Protein AF-A0A7D5FVM1-F1 (afdb_monomer_lite)

Radius of gyration: 43.36 Å; chains: 1; bounding box: 76×42×115 Å

Foldseek 3Di:
DVVVVVVVVVLVVVLVVVVCVVVVVVCVVCVPPDDDPDVVVVVVVVCVCCVPVVVSVVVVVVVVVVVVVVVVVVVVVVVVVVVVVVVVVVVLVVLLVVLVVLLVVLVVLLVLLVVQLVQLVCQQPPPDNRHWGQHPVRDIDGDPVSSVVSNVVSVVSNVVSVVSNVVSVVVNVPDDD

pLDDT: mean 91.08, std 7.09, range [59.38, 98.19]

Secondary structure (DSSP, 8-state):
-HHHHHHHHHHHHHHHHHHHHHHHHHHHHHTTSPPP--HHHHHHHHHHHHHHHHHHHHHHHHHHHHHHHHHHHHHHHHHHHHHHHHHHHHHHHHHHHHHHHHHHHHHHHHHHHHHHHHHHHHHHTSSSS-PPEE-TTS-EE-SHHHHHHHHHHHHHHHHHHHHHHHHHHHHHHHS--

Structure (mmCIF, N/CA/C/O backbone):
data_AF-A0A7D5FVM1-F1
#
_entry.id   AF-A0A7D5FVM1-F1
#
loop_
_atom_site.group_PDB
_atom_site.id
_atom_site.type_symbol
_atom_site.label_atom_id
_atom_site.label_alt_id
_atom_site.label_comp_id
_atom_site.label_asym_id
_atom_site.label_entity_id
_atom_site.label_seq_id
_atom_site.pdbx_PDB_ins_code
_atom_site.Cartn_x
_atom_site.Cartn_y
_atom_site.Cartn_z
_atom_site.occupancy
_atom_site.B_iso_or_equiv
_atom_site.auth_seq_id
_atom_site.auth_comp_id
_atom_site.auth_asym_id
_atom_site.auth_atom_id
_atom_site.pdbx_PDB_model_num
ATOM 1 N N . MET A 1 1 ? 16.222 -8.055 -21.570 1.00 59.38 1 MET A N 1
ATOM 2 C CA . MET A 1 1 ? 17.650 -7.666 -21.372 1.00 59.38 1 MET A CA 1
ATOM 3 C C . MET A 1 1 ? 18.677 -8.276 -22.344 1.00 59.38 1 MET A C 1
ATOM 5 O O . MET A 1 1 ? 19.180 -7.516 -23.160 1.00 59.38 1 MET A O 1
ATOM 9 N N . LYS A 1 2 ? 19.051 -9.575 -22.307 1.00 66.69 2 LYS A N 1
ATOM 10 C CA . LYS A 1 2 ? 20.137 -10.110 -23.187 1.00 66.69 2 LYS A CA 1
ATOM 11 C C . LYS A 1 2 ? 19.848 -9.936 -24.690 1.00 66.69 2 LYS A C 1
ATOM 13 O O . LYS A 1 2 ? 20.711 -9.468 -25.426 1.00 66.69 2 LYS A O 1
ATOM 18 N N . ARG A 1 3 ? 18.614 -10.232 -25.119 1.00 75.19 3 ARG A N 1
ATOM 19 C CA . ARG A 1 3 ? 18.164 -10.067 -26.515 1.00 75.19 3 ARG A CA 1
ATOM 20 C C . ARG A 1 3 ? 18.198 -8.606 -26.970 1.00 75.19 3 ARG A C 1
ATOM 22 O O . ARG A 1 3 ? 18.648 -8.313 -28.065 1.00 75.19 3 ARG A O 1
ATOM 29 N N . GLU A 1 4 ? 17.779 -7.683 -26.111 1.00 79.38 4 GLU A N 1
ATOM 30 C CA . GLU A 1 4 ? 17.758 -6.253 -26.434 1.00 79.38 4 GLU A CA 1
ATOM 31 C C . GLU A 1 4 ? 19.153 -5.647 -26.526 1.00 79.38 4 GLU A C 1
ATOM 33 O O . GLU A 1 4 ? 19.405 -4.874 -27.442 1.00 79.38 4 GLU A O 1
ATOM 38 N N . LYS A 1 5 ? 20.073 -6.038 -25.632 1.00 83.12 5 LYS A N 1
ATOM 39 C CA . LYS A 1 5 ? 21.482 -5.641 -25.741 1.00 83.12 5 LYS A CA 1
ATOM 40 C C . LYS A 1 5 ? 22.067 -6.116 -27.068 1.00 83.12 5 LYS A C 1
ATOM 42 O O . LYS A 1 5 ? 22.683 -5.325 -27.765 1.00 83.12 5 LYS A O 1
ATOM 47 N N . SER A 1 6 ? 21.783 -7.358 -27.465 1.00 85.75 6 SER A N 1
ATOM 48 C CA . SER A 1 6 ? 22.225 -7.892 -28.756 1.00 85.75 6 SER A CA 1
ATOM 49 C C . SER A 1 6 ? 21.651 -7.128 -29.956 1.00 85.75 6 SER A C 1
ATOM 51 O O . SER A 1 6 ? 22.380 -6.894 -30.914 1.00 85.75 6 SER A O 1
ATOM 53 N N . VAL A 1 7 ? 20.377 -6.719 -29.913 1.00 87.38 7 VAL A N 1
ATOM 54 C CA . VAL A 1 7 ? 19.750 -5.915 -30.980 1.00 87.38 7 VAL A CA 1
ATOM 55 C C . VAL A 1 7 ? 20.377 -4.523 -31.061 1.00 87.38 7 VAL A C 1
ATOM 57 O O . VAL A 1 7 ? 20.689 -4.059 -32.152 1.00 87.38 7 VAL A O 1
ATOM 60 N N . ILE A 1 8 ? 20.614 -3.871 -29.921 1.00 87.88 8 ILE A N 1
ATOM 61 C CA . ILE A 1 8 ? 21.246 -2.545 -29.878 1.00 87.88 8 ILE A CA 1
ATOM 62 C C . ILE A 1 8 ? 22.681 -2.618 -30.409 1.00 87.88 8 ILE A C 1
ATOM 64 O O . ILE A 1 8 ? 23.061 -1.809 -31.252 1.00 87.88 8 ILE A O 1
ATOM 68 N N . THR A 1 9 ? 23.465 -3.609 -29.974 1.00 89.25 9 THR A N 1
ATOM 69 C CA . THR A 1 9 ? 24.831 -3.823 -30.474 1.00 89.25 9 THR A CA 1
ATOM 70 C C . THR A 1 9 ? 24.841 -4.091 -31.979 1.00 89.25 9 THR A C 1
ATOM 72 O O . THR A 1 9 ? 25.681 -3.539 -32.685 1.00 89.25 9 THR A O 1
ATOM 75 N N . PHE A 1 10 ? 23.891 -4.881 -32.485 1.00 90.94 10 PHE A N 1
ATOM 76 C CA . PHE A 1 10 ? 23.751 -5.133 -33.918 1.00 90.94 10 PHE A CA 1
ATOM 77 C C . PHE A 1 10 ? 23.433 -3.853 -34.703 1.00 90.94 10 PHE A C 1
ATOM 79 O O . PHE A 1 10 ? 24.128 -3.557 -35.671 1.00 90.94 10 PHE A O 1
ATOM 86 N N . LEU A 1 11 ? 22.444 -3.062 -34.265 1.00 88.94 11 LEU A N 1
ATOM 87 C CA . LEU A 1 11 ? 22.077 -1.797 -34.915 1.00 88.94 11 LEU A CA 1
ATOM 88 C C . LEU A 1 11 ? 23.246 -0.802 -34.931 1.00 88.94 11 LEU A C 1
ATOM 90 O O . LEU A 1 11 ? 23.512 -0.189 -35.962 1.00 88.94 11 LEU A O 1
ATOM 94 N N . MET A 1 12 ? 23.984 -0.689 -33.823 1.00 88.94 12 MET A N 1
ATOM 95 C CA . MET A 1 12 ? 25.175 0.165 -33.735 1.00 88.94 12 MET A CA 1
ATOM 96 C C . MET A 1 12 ? 26.296 -0.304 -34.667 1.00 88.94 12 MET A C 1
ATOM 98 O O . MET A 1 12 ? 26.910 0.512 -35.351 1.00 88.94 12 MET A O 1
ATOM 102 N N . SER A 1 13 ? 26.548 -1.615 -34.732 1.00 91.44 13 SER A N 1
ATOM 103 C CA . SER A 1 13 ? 27.550 -2.180 -35.641 1.00 91.44 13 SER A CA 1
ATOM 104 C C . SER A 1 13 ? 27.159 -1.988 -37.106 1.00 91.44 13 SER A C 1
ATOM 106 O O . SER A 1 13 ? 28.019 -1.671 -37.922 1.00 91.44 13 SER A O 1
ATOM 108 N N . ALA A 1 14 ? 25.880 -2.163 -37.444 1.00 89.00 14 ALA A N 1
ATOM 109 C CA . ALA A 1 14 ? 25.371 -1.948 -38.794 1.00 89.00 14 ALA A CA 1
ATOM 110 C C . ALA A 1 14 ? 25.493 -0.473 -39.202 1.00 89.00 14 ALA A C 1
ATOM 112 O O . ALA A 1 14 ? 25.971 -0.176 -40.292 1.00 89.00 14 ALA A O 1
ATOM 113 N N . PHE A 1 15 ? 25.152 0.452 -38.301 1.00 89.06 15 PHE A N 1
ATOM 114 C CA . PHE A 1 15 ? 25.311 1.888 -38.525 1.00 89.06 15 PHE A CA 1
ATOM 115 C C . PHE A 1 15 ? 26.781 2.284 -38.741 1.00 89.06 15 PHE A C 1
ATOM 117 O O . PHE A 1 15 ? 27.104 2.974 -39.708 1.00 89.06 15 PHE A O 1
ATOM 124 N N . ALA A 1 16 ? 27.691 1.794 -37.891 1.00 90.44 16 ALA A N 1
ATOM 125 C CA . ALA A 1 16 ? 29.127 2.029 -38.038 1.00 90.44 16 ALA A CA 1
ATOM 126 C C . ALA A 1 16 ? 29.677 1.445 -39.351 1.00 90.44 16 ALA A C 1
ATOM 128 O O . ALA A 1 16 ? 30.469 2.091 -40.033 1.00 90.44 16 ALA A O 1
ATOM 129 N N . PHE A 1 17 ? 29.221 0.253 -39.742 1.00 90.44 17 PHE A N 1
ATOM 130 C CA . PHE A 1 17 ? 29.590 -0.366 -41.013 1.00 90.44 17 PHE A CA 1
ATOM 131 C C . PHE A 1 17 ? 29.107 0.456 -42.217 1.00 90.44 17 PHE A C 1
ATOM 133 O O . PHE A 1 17 ? 29.890 0.712 -43.132 1.00 90.44 17 PHE A O 1
ATOM 140 N N . CYS A 1 18 ? 27.863 0.949 -42.191 1.00 87.94 18 CYS A N 1
ATOM 141 C CA . CYS A 1 18 ? 27.349 1.865 -43.210 1.00 87.94 18 CYS A CA 1
ATOM 142 C C . CYS A 1 18 ? 28.202 3.137 -43.311 1.00 87.94 18 CYS A C 1
ATOM 144 O O . CYS A 1 18 ? 28.562 3.532 -44.416 1.00 87.94 18 CYS A O 1
ATOM 146 N N . LEU A 1 19 ? 28.588 3.744 -42.184 1.00 89.12 19 LEU A N 1
ATOM 147 C CA . LEU A 1 19 ? 29.469 4.917 -42.178 1.00 89.12 19 LEU A CA 1
ATOM 148 C C . LEU A 1 19 ? 30.828 4.630 -42.825 1.00 89.12 19 LEU A C 1
ATOM 150 O O . LEU A 1 19 ? 31.274 5.403 -43.672 1.00 89.12 19 LEU A O 1
ATOM 154 N N . VAL A 1 20 ? 31.464 3.510 -42.469 1.00 91.62 20 VAL A N 1
ATOM 155 C CA . VAL A 1 20 ? 32.754 3.102 -43.046 1.00 91.62 20 VAL A CA 1
ATOM 156 C C . VAL A 1 20 ? 32.640 2.892 -44.554 1.00 91.62 20 VAL A C 1
ATOM 158 O O . VAL A 1 20 ? 33.527 3.325 -45.286 1.00 91.62 20 VAL A O 1
ATOM 161 N N . ILE A 1 21 ? 31.550 2.289 -45.038 1.00 89.94 21 ILE A N 1
ATOM 162 C CA . ILE A 1 21 ? 31.317 2.110 -46.477 1.00 89.94 21 ILE A CA 1
ATOM 163 C C . ILE A 1 21 ? 31.157 3.455 -47.184 1.00 89.94 21 ILE A C 1
ATOM 165 O O . ILE A 1 21 ? 31.810 3.672 -48.202 1.00 89.94 21 ILE A O 1
ATOM 169 N N . ILE A 1 22 ? 30.311 4.356 -46.674 1.00 87.62 22 ILE A N 1
ATOM 170 C CA . ILE A 1 22 ? 30.027 5.631 -47.351 1.00 87.62 22 ILE A CA 1
ATOM 171 C C . ILE A 1 22 ? 31.294 6.499 -47.378 1.00 87.62 22 ILE A C 1
ATOM 173 O O . ILE A 1 22 ? 31.689 6.983 -48.438 1.00 87.62 22 ILE A O 1
ATOM 177 N N . ILE A 1 23 ? 31.977 6.638 -46.236 1.00 87.88 23 ILE A N 1
ATOM 178 C CA . ILE A 1 23 ? 33.223 7.412 -46.131 1.00 87.88 23 ILE A CA 1
ATOM 179 C C . ILE A 1 23 ? 34.330 6.763 -46.970 1.00 87.88 23 ILE A C 1
ATOM 181 O O . ILE A 1 23 ? 35.015 7.450 -47.725 1.00 87.88 23 ILE A O 1
ATOM 185 N N . GLY A 1 24 ? 34.489 5.440 -46.885 1.00 88.75 24 GLY A N 1
ATOM 186 C CA . GLY A 1 24 ? 35.493 4.697 -47.645 1.00 88.75 24 GLY A CA 1
ATOM 187 C C . GLY A 1 24 ? 35.281 4.805 -49.154 1.00 88.75 24 GLY A C 1
ATOM 188 O O . GLY A 1 24 ? 36.229 5.076 -49.887 1.00 88.75 24 GLY A O 1
ATOM 189 N N . SER A 1 25 ? 34.037 4.674 -49.621 1.00 87.19 25 SER A N 1
ATOM 190 C CA . SER A 1 25 ? 33.676 4.850 -51.031 1.00 87.19 25 SER A CA 1
ATOM 191 C C . SER A 1 25 ? 33.971 6.269 -51.518 1.00 87.19 25 SER A C 1
ATOM 193 O O . SER A 1 25 ? 34.516 6.438 -52.609 1.00 87.19 25 SER A O 1
ATOM 195 N N . TYR A 1 26 ? 33.659 7.287 -50.710 1.00 86.50 26 TYR A N 1
ATOM 196 C CA . TYR A 1 26 ? 33.958 8.679 -51.038 1.00 86.50 26 TYR A CA 1
ATOM 197 C C . TYR A 1 26 ? 35.472 8.914 -51.163 1.00 86.50 26 TYR A C 1
ATOM 199 O O . TYR A 1 26 ? 35.941 9.400 -52.191 1.00 86.50 26 TYR A O 1
ATOM 207 N N . ILE A 1 27 ? 36.260 8.490 -50.169 1.00 87.31 27 ILE A N 1
ATOM 208 C CA . ILE A 1 27 ? 37.724 8.638 -50.193 1.00 87.31 27 ILE A CA 1
ATOM 209 C C . ILE A 1 27 ? 38.326 7.918 -51.403 1.00 87.31 27 ILE A C 1
ATOM 211 O O . ILE A 1 27 ? 39.169 8.486 -52.087 1.00 87.31 27 ILE A O 1
ATOM 215 N N . LEU A 1 28 ? 37.894 6.690 -51.704 1.00 88.88 28 LEU A N 1
ATOM 216 C CA . LEU A 1 28 ? 38.427 5.925 -52.834 1.00 88.88 28 LEU A CA 1
ATOM 217 C C . LEU A 1 28 ? 38.134 6.585 -54.186 1.00 88.88 28 LEU A C 1
ATOM 219 O O . LEU A 1 28 ? 39.002 6.566 -55.060 1.00 88.88 28 LEU A O 1
ATOM 223 N N . ASN A 1 29 ? 36.945 7.168 -54.355 1.00 87.19 29 ASN A N 1
ATOM 224 C CA . ASN A 1 29 ? 36.546 7.825 -55.597 1.00 87.19 29 ASN A CA 1
ATOM 225 C C . ASN A 1 29 ? 37.261 9.174 -55.796 1.00 87.19 29 ASN A C 1
ATOM 227 O O . ASN A 1 29 ? 37.720 9.468 -56.896 1.00 87.19 29 ASN A O 1
ATOM 231 N N . PHE A 1 30 ? 37.438 9.948 -54.719 1.00 84.25 30 PHE A N 1
ATOM 232 C CA . PHE A 1 30 ? 37.973 11.314 -54.764 1.00 84.25 30 PHE A CA 1
ATOM 233 C C . PHE A 1 30 ? 39.423 11.451 -54.270 1.00 84.25 30 PHE A C 1
ATOM 235 O O . PHE A 1 30 ? 39.912 12.565 -54.109 1.00 84.25 30 PHE A O 1
ATOM 242 N N . ARG A 1 31 ? 40.153 10.343 -54.074 1.00 83.62 31 ARG A N 1
ATOM 243 C CA . ARG A 1 31 ? 41.541 10.325 -53.554 1.00 83.62 31 ARG A CA 1
ATOM 244 C C . ARG A 1 31 ? 42.542 11.201 -54.314 1.00 83.62 31 ARG A C 1
ATOM 246 O O . ARG A 1 31 ? 43.586 11.541 -53.771 1.00 83.62 31 ARG A O 1
ATOM 253 N N . SER A 1 32 ? 42.266 11.491 -55.583 1.00 83.69 32 SER A N 1
ATOM 254 C CA . SER A 1 32 ? 43.139 12.271 -56.469 1.00 83.69 32 SER A CA 1
ATOM 255 C C . SER A 1 32 ? 42.702 13.733 -56.607 1.00 83.69 32 SER A C 1
ATOM 257 O O . SER A 1 32 ? 43.384 14.501 -57.282 1.00 83.69 32 SER A O 1
ATOM 259 N N . SER A 1 33 ? 41.589 14.122 -55.983 1.00 83.00 33 SER A N 1
ATOM 260 C CA . SER A 1 33 ? 41.075 15.491 -56.002 1.00 83.00 33 SER A CA 1
ATOM 261 C C . SER A 1 33 ? 41.697 16.321 -54.870 1.00 83.00 33 SER A C 1
ATOM 263 O O . SER A 1 33 ? 41.832 15.817 -53.753 1.00 83.00 33 SER A O 1
ATOM 265 N N . PRO A 1 34 ? 42.071 17.593 -55.111 1.00 83.94 34 PRO A N 1
ATOM 266 C CA . PRO A 1 34 ? 42.529 18.482 -54.048 1.00 83.94 34 PRO A CA 1
ATOM 267 C C . PRO A 1 34 ? 41.385 18.814 -53.079 1.00 83.94 34 PRO A C 1
ATOM 269 O O . PRO A 1 34 ? 40.213 18.822 -53.456 1.00 83.94 34 PRO A O 1
ATOM 272 N N . ILE A 1 35 ? 41.731 19.121 -51.828 1.00 84.69 35 ILE A N 1
ATOM 273 C CA . ILE A 1 35 ? 40.766 19.588 -50.825 1.00 84.69 35 ILE A CA 1
ATOM 274 C C . ILE A 1 35 ? 40.227 20.958 -51.259 1.00 84.69 35 ILE A C 1
ATOM 276 O O . ILE A 1 35 ? 41.009 21.854 -51.580 1.00 84.69 35 ILE A O 1
ATOM 280 N N . SER A 1 36 ? 38.901 21.125 -51.269 1.00 87.81 36 SER A N 1
ATOM 281 C CA . SER A 1 36 ? 38.296 22.402 -51.649 1.00 87.81 36 SER A CA 1
ATOM 282 C C . SER A 1 36 ? 38.459 23.461 -50.555 1.00 87.81 36 SER A C 1
ATOM 284 O O . SER A 1 36 ? 38.178 23.215 -49.380 1.00 87.81 36 SER A O 1
ATOM 286 N N . ASN A 1 37 ? 38.854 24.668 -50.969 1.00 89.50 37 ASN A N 1
ATOM 287 C CA . ASN A 1 37 ? 38.889 25.867 -50.127 1.00 89.50 37 ASN A CA 1
ATOM 288 C C . ASN A 1 37 ? 37.561 26.643 -50.147 1.00 89.50 37 ASN A C 1
ATOM 290 O O . ASN A 1 37 ? 37.436 27.636 -49.433 1.00 89.50 37 ASN A O 1
ATOM 294 N N . ASN A 1 38 ? 36.588 26.236 -50.971 1.00 92.69 38 ASN A N 1
ATOM 295 C CA . ASN A 1 38 ? 35.279 26.873 -51.041 1.00 92.69 38 ASN A CA 1
ATOM 296 C C . ASN A 1 38 ? 34.322 26.212 -50.032 1.00 92.69 38 ASN A C 1
ATOM 298 O O . ASN A 1 38 ? 33.992 25.035 -50.191 1.00 92.69 38 ASN A O 1
ATOM 302 N N . PRO A 1 39 ? 33.817 26.947 -49.024 1.00 87.81 39 PRO A N 1
ATOM 303 C CA . PRO A 1 39 ? 32.852 26.417 -48.060 1.00 87.81 39 PRO A CA 1
ATOM 304 C C . PRO A 1 39 ? 31.581 25.824 -48.691 1.00 87.81 39 PRO A C 1
ATOM 306 O O . PRO A 1 39 ? 30.988 24.918 -48.112 1.00 87.81 39 PRO A O 1
ATOM 309 N N . SER A 1 40 ? 31.171 26.285 -49.880 1.00 91.12 40 SER A N 1
ATOM 310 C CA . SER A 1 40 ? 29.979 25.771 -50.571 1.00 91.12 40 SER A CA 1
ATOM 311 C C . SER A 1 40 ? 30.092 24.288 -50.943 1.00 91.12 40 SER A C 1
ATOM 313 O O . SER A 1 40 ? 29.095 23.569 -50.889 1.00 91.12 40 SER A O 1
ATOM 315 N N . ASP A 1 41 ? 31.293 23.810 -51.278 1.00 87.31 41 ASP A N 1
ATOM 316 C CA . ASP A 1 41 ? 31.511 22.418 -51.695 1.00 87.31 41 ASP A CA 1
ATOM 317 C C . ASP A 1 41 ? 31.374 21.452 -50.508 1.00 87.31 41 ASP A C 1
ATOM 319 O O . ASP A 1 41 ? 30.897 20.326 -50.647 1.00 87.31 41 ASP A O 1
ATOM 323 N N . TRP A 1 42 ? 31.720 21.924 -49.307 1.00 87.31 42 TRP A N 1
ATOM 324 C CA . TRP A 1 42 ? 31.513 21.193 -48.058 1.00 87.31 42 TRP A CA 1
ATOM 325 C C . TRP A 1 42 ? 30.031 21.072 -47.691 1.00 87.31 42 TRP A C 1
ATOM 327 O O . TRP A 1 42 ? 29.635 20.068 -47.101 1.00 87.31 42 TRP A O 1
ATOM 337 N N . GLY A 1 43 ? 29.205 22.052 -48.076 1.00 88.06 43 GLY A N 1
ATOM 338 C CA . GLY A 1 43 ? 27.748 21.974 -47.948 1.00 88.06 43 GLY A CA 1
ATOM 339 C C . GLY A 1 43 ? 27.160 20.837 -48.786 1.00 88.06 43 GLY A C 1
ATOM 340 O O . GLY A 1 43 ? 26.456 19.985 -48.255 1.00 88.06 43 GLY A O 1
ATOM 341 N N . VAL A 1 44 ? 27.550 20.749 -50.062 1.00 88.44 44 VAL A N 1
ATOM 342 C CA . VAL A 1 44 ? 27.110 19.678 -50.980 1.00 88.44 44 VAL A CA 1
ATOM 343 C C . VAL A 1 44 ? 27.569 18.295 -50.502 1.00 88.44 44 VAL A C 1
ATOM 345 O O . VAL A 1 44 ? 26.828 17.315 -50.597 1.00 88.44 44 VAL A O 1
ATOM 348 N N . LEU A 1 45 ? 28.778 18.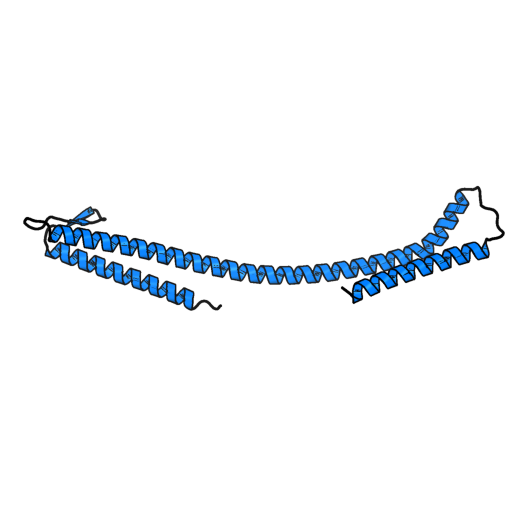204 -49.939 1.00 86.50 45 LEU A N 1
ATOM 349 C CA . LEU A 1 45 ? 29.255 16.979 -49.298 1.00 86.50 45 LEU A CA 1
ATOM 350 C C . LEU A 1 45 ? 28.368 16.584 -48.108 1.00 86.50 45 LEU A C 1
ATOM 352 O O . LEU A 1 45 ? 27.992 15.419 -47.969 1.00 86.50 45 LEU A O 1
ATOM 356 N N . GLY A 1 46 ? 28.020 17.559 -47.268 1.00 86.75 46 GLY A N 1
ATOM 357 C CA . GLY A 1 46 ? 27.082 17.388 -46.163 1.00 86.75 46 GLY A CA 1
ATOM 358 C C . GLY A 1 46 ? 25.719 16.876 -46.628 1.00 86.75 46 GLY A C 1
ATOM 359 O O . GLY A 1 46 ? 25.191 15.952 -46.014 1.00 86.75 46 GLY A O 1
ATOM 360 N N . ASP A 1 47 ? 25.197 17.387 -47.743 1.00 89.25 47 ASP A N 1
ATOM 361 C CA . ASP A 1 47 ? 23.929 16.937 -48.328 1.00 89.25 47 ASP A CA 1
ATOM 362 C C . ASP A 1 47 ? 23.997 15.489 -48.834 1.00 89.25 47 ASP A C 1
ATOM 364 O O . ASP A 1 47 ? 23.055 14.722 -48.636 1.00 89.25 47 ASP A O 1
ATOM 368 N N . TYR A 1 48 ? 25.121 15.067 -49.424 1.00 86.31 48 TYR A N 1
ATOM 369 C CA . TYR A 1 48 ? 25.327 13.679 -49.857 1.00 86.31 48 TYR A CA 1
ATOM 370 C C . TYR A 1 48 ? 25.308 12.696 -48.676 1.00 86.31 48 TYR A C 1
ATOM 372 O O . TYR A 1 48 ? 24.570 11.707 -48.693 1.00 86.31 48 TYR A O 1
ATOM 380 N N . PHE A 1 49 ? 26.082 12.978 -47.622 1.00 87.31 49 PHE A N 1
ATOM 381 C CA . PHE A 1 49 ? 26.084 12.147 -46.415 1.00 87.31 49 PHE A CA 1
ATOM 382 C C . PHE A 1 49 ? 24.745 12.224 -45.678 1.00 87.31 49 PHE A C 1
ATOM 384 O O . PHE A 1 49 ? 24.213 11.195 -45.265 1.00 87.31 49 PHE A O 1
ATOM 391 N N . GLY A 1 50 ? 24.174 13.421 -45.545 1.00 87.50 50 GLY A N 1
ATOM 392 C CA . GLY A 1 50 ? 22.889 13.662 -44.897 1.00 87.50 50 GLY A CA 1
ATOM 393 C C . GLY A 1 50 ? 21.734 12.958 -45.606 1.00 87.50 50 GLY A C 1
ATOM 394 O O . GLY A 1 50 ? 20.887 12.367 -44.942 1.00 87.50 50 GLY A O 1
ATOM 395 N N . GLY A 1 51 ? 21.727 12.922 -46.939 1.00 86.50 51 GLY A N 1
ATOM 396 C CA . GLY A 1 51 ? 20.708 12.231 -47.731 1.00 86.50 51 GLY A CA 1
ATOM 397 C C . GLY A 1 51 ? 20.645 10.721 -47.480 1.00 86.50 51 GLY A C 1
ATOM 398 O O . GLY A 1 51 ? 19.572 10.130 -47.580 1.00 86.50 51 GLY A O 1
ATOM 399 N N . ILE A 1 52 ? 21.765 10.099 -47.097 1.00 84.56 52 ILE A N 1
ATOM 400 C CA . ILE A 1 52 ? 21.844 8.660 -46.795 1.00 84.56 52 ILE A CA 1
ATOM 401 C C . ILE A 1 52 ? 21.699 8.402 -45.289 1.00 84.56 52 ILE A C 1
ATOM 403 O O . ILE A 1 52 ? 20.965 7.503 -44.871 1.00 84.56 52 ILE A O 1
ATOM 407 N N . LEU A 1 53 ? 22.386 9.187 -44.457 1.00 87.50 53 LEU A N 1
ATOM 408 C CA . LEU A 1 53 ? 22.420 8.985 -43.010 1.00 87.50 53 LEU A CA 1
ATOM 409 C C . LEU A 1 53 ? 21.123 9.416 -42.331 1.00 87.50 53 LEU A C 1
ATOM 411 O O . LEU A 1 53 ? 20.696 8.736 -41.401 1.00 87.50 53 LEU A O 1
ATOM 415 N N . ASN A 1 54 ? 20.460 10.482 -42.789 1.00 89.19 54 ASN A N 1
ATOM 416 C CA . ASN A 1 54 ? 19.248 10.969 -42.129 1.00 89.19 54 ASN A CA 1
ATOM 417 C C . ASN A 1 54 ? 18.107 9.941 -42.178 1.00 89.19 54 ASN A C 1
ATOM 419 O O . ASN A 1 54 ? 17.591 9.624 -41.108 1.00 89.19 54 ASN A O 1
ATOM 423 N N . PRO A 1 55 ? 17.746 9.328 -43.326 1.00 89.62 55 PRO A N 1
ATOM 424 C CA . PRO A 1 55 ? 16.733 8.269 -43.345 1.00 89.62 55 PRO A CA 1
ATOM 425 C C . PRO A 1 55 ? 17.089 7.071 -42.452 1.00 89.62 55 PRO A C 1
ATOM 427 O O . PRO A 1 55 ? 16.222 6.539 -41.758 1.00 89.62 55 PRO A O 1
ATOM 430 N N . LEU A 1 56 ? 18.368 6.671 -42.420 1.00 87.06 56 LEU A N 1
ATOM 431 C CA . LEU A 1 56 ? 18.857 5.577 -41.575 1.00 87.06 56 LEU A CA 1
ATOM 432 C C . LEU A 1 56 ? 18.700 5.909 -40.081 1.00 87.06 56 LEU A C 1
ATOM 434 O O . LEU A 1 56 ? 18.158 5.109 -39.317 1.00 87.06 56 LEU A O 1
ATOM 438 N N . ILE A 1 57 ? 19.122 7.108 -39.669 1.00 89.44 57 ILE A N 1
ATOM 439 C CA . ILE A 1 57 ? 18.982 7.607 -38.295 1.00 89.44 57 ILE A CA 1
ATOM 440 C C . ILE A 1 57 ? 17.502 7.732 -37.926 1.00 89.44 57 ILE A C 1
ATOM 442 O O . ILE A 1 57 ? 17.112 7.318 -36.833 1.00 89.44 57 ILE A O 1
ATOM 446 N N . SER A 1 58 ? 16.658 8.248 -38.821 1.00 93.00 58 SER A N 1
ATOM 447 C CA . SER A 1 58 ? 15.215 8.371 -38.595 1.00 93.00 58 SER A CA 1
ATOM 448 C C . SER A 1 58 ? 14.548 7.012 -38.385 1.00 93.00 58 SER A C 1
ATOM 450 O O . SER A 1 58 ? 13.741 6.878 -37.468 1.00 93.00 58 SER A O 1
ATOM 452 N N . LEU A 1 59 ? 14.914 5.985 -39.158 1.00 90.56 59 LEU A N 1
ATOM 453 C CA . LEU A 1 59 ? 14.404 4.621 -38.970 1.00 90.56 59 LEU A CA 1
ATOM 454 C C . LEU A 1 59 ? 14.831 4.021 -37.626 1.00 90.56 59 LEU A C 1
ATOM 456 O O . LEU A 1 59 ? 13.998 3.456 -36.916 1.00 90.56 59 LEU A O 1
ATOM 460 N N . ILE A 1 60 ? 16.103 4.178 -37.246 1.00 90.06 60 ILE A N 1
ATOM 461 C CA . ILE A 1 60 ? 16.611 3.721 -35.943 1.00 90.06 60 ILE A CA 1
ATOM 462 C C . ILE A 1 60 ? 15.879 4.448 -34.807 1.00 90.06 60 ILE A C 1
ATOM 464 O O . ILE A 1 60 ? 15.443 3.821 -33.842 1.00 90.06 60 ILE A O 1
ATOM 468 N N . THR A 1 61 ? 15.691 5.760 -34.943 1.00 93.44 61 THR A N 1
ATOM 469 C CA . THR A 1 61 ? 14.974 6.586 -33.964 1.00 93.44 61 THR A CA 1
ATOM 470 C C . THR A 1 61 ? 13.523 6.134 -33.823 1.00 93.44 61 THR A C 1
ATOM 472 O O . THR A 1 61 ? 13.056 5.928 -32.705 1.00 93.44 61 THR A O 1
ATOM 475 N N . LEU A 1 62 ? 12.823 5.904 -34.937 1.00 95.06 62 LEU A N 1
ATOM 476 C CA . LEU A 1 62 ? 11.449 5.405 -34.935 1.00 95.06 62 LEU A CA 1
ATOM 477 C C . LEU A 1 62 ? 11.351 4.018 -34.286 1.00 95.06 62 LEU A C 1
ATOM 479 O O . LEU A 1 62 ? 10.445 3.776 -33.492 1.00 95.06 62 LEU A O 1
ATOM 483 N N . PHE A 1 63 ? 12.302 3.124 -34.567 1.00 91.06 63 PHE A N 1
ATOM 484 C CA . PHE A 1 63 ? 12.366 1.808 -33.931 1.00 91.06 63 PHE A CA 1
ATOM 485 C C . PHE A 1 63 ? 12.481 1.919 -32.406 1.00 91.06 63 PHE A C 1
ATOM 487 O O . PHE A 1 63 ? 11.721 1.275 -31.678 1.00 91.06 63 PHE A O 1
ATOM 494 N N . PHE A 1 64 ? 13.394 2.758 -31.909 1.00 92.69 64 PHE A N 1
ATOM 495 C CA . PHE A 1 64 ? 13.531 2.990 -30.472 1.00 92.69 64 PHE A CA 1
ATOM 496 C C . PHE A 1 64 ? 12.292 3.647 -29.873 1.00 92.69 64 PHE A C 1
ATOM 498 O O . PHE A 1 64 ? 11.872 3.245 -28.792 1.00 92.69 64 PHE A O 1
ATOM 505 N N . LEU A 1 65 ? 11.678 4.600 -30.572 1.00 96.06 65 LEU A N 1
ATOM 506 C CA . LEU A 1 65 ? 10.462 5.262 -30.115 1.00 96.06 65 LEU A CA 1
ATOM 507 C C . LEU A 1 65 ? 9.308 4.267 -29.947 1.00 96.06 65 LEU A C 1
ATOM 509 O O . LEU A 1 65 ? 8.681 4.238 -28.891 1.00 96.06 65 LEU A O 1
ATOM 513 N N . ILE A 1 66 ? 9.068 3.408 -30.943 1.00 95.38 66 ILE A N 1
ATOM 514 C CA . ILE A 1 66 ? 8.035 2.364 -30.874 1.00 95.38 66 ILE A CA 1
ATOM 515 C C . ILE A 1 66 ? 8.333 1.399 -29.727 1.00 95.38 66 ILE A C 1
ATOM 517 O O . ILE A 1 66 ? 7.441 1.068 -28.949 1.00 95.38 66 ILE A O 1
ATOM 521 N N . LYS A 1 67 ? 9.588 0.961 -29.588 1.00 92.19 67 LYS A N 1
ATOM 522 C CA . LYS A 1 67 ? 9.984 0.060 -28.502 1.00 92.19 67 LYS A CA 1
ATOM 523 C C . LYS A 1 67 ? 9.729 0.691 -27.131 1.00 92.19 67 LYS A C 1
ATOM 525 O O . LYS A 1 67 ? 9.169 0.032 -26.259 1.00 92.19 67 LYS A O 1
ATOM 530 N N . THR A 1 68 ? 10.122 1.949 -26.951 1.00 93.75 68 THR A N 1
ATOM 531 C CA . THR A 1 68 ? 9.892 2.708 -25.719 1.00 93.75 68 THR A CA 1
ATOM 532 C C . THR A 1 68 ? 8.403 2.842 -25.436 1.00 93.75 68 THR A C 1
ATOM 534 O O . THR A 1 68 ? 7.981 2.547 -24.327 1.00 93.75 68 THR A O 1
ATOM 537 N N . TYR A 1 69 ? 7.597 3.192 -26.439 1.00 96.25 69 TYR A N 1
ATOM 538 C CA . TYR A 1 69 ? 6.145 3.293 -26.302 1.00 96.25 69 TYR A CA 1
ATOM 539 C C . TYR A 1 69 ? 5.503 1.972 -25.853 1.00 96.25 69 TYR A C 1
ATOM 541 O O . TYR A 1 69 ? 4.677 1.960 -24.944 1.00 96.25 69 TYR A O 1
ATOM 549 N N . LEU A 1 70 ? 5.908 0.843 -26.444 1.00 94.75 70 LEU A N 1
ATOM 550 C CA . LEU A 1 70 ? 5.404 -0.474 -26.047 1.00 94.75 70 LEU A CA 1
ATOM 551 C C . LEU A 1 70 ? 5.832 -0.852 -24.621 1.00 94.75 70 LEU A C 1
ATOM 553 O O . LEU A 1 70 ? 5.010 -1.371 -23.874 1.00 94.75 70 LEU A O 1
ATOM 557 N N . SER A 1 71 ? 7.079 -0.558 -24.232 1.00 93.12 71 SER A N 1
ATOM 558 C CA . SER A 1 71 ? 7.561 -0.774 -22.856 1.00 93.12 71 SER A CA 1
ATOM 559 C C . SER A 1 71 ? 6.776 0.067 -21.855 1.00 93.12 71 SER A C 1
ATOM 561 O O . SER A 1 71 ? 6.285 -0.460 -20.866 1.00 93.12 71 SER A O 1
ATOM 563 N N . GLN A 1 72 ? 6.589 1.356 -22.152 1.00 94.06 72 GLN A N 1
ATOM 564 C CA . GLN A 1 72 ? 5.814 2.273 -21.318 1.00 94.06 72 GLN A CA 1
ATOM 565 C C . GLN A 1 72 ? 4.366 1.809 -21.169 1.00 94.06 72 GLN A C 1
ATOM 567 O O . GLN A 1 72 ? 3.814 1.871 -20.077 1.00 94.06 72 GLN A O 1
ATOM 572 N N . LYS A 1 73 ? 3.743 1.313 -22.244 1.00 96.50 73 LYS A N 1
ATOM 573 C CA . LYS A 1 73 ? 2.381 0.775 -22.185 1.00 96.50 73 LYS A CA 1
ATOM 574 C C . LYS A 1 73 ? 2.288 -0.453 -21.276 1.00 96.50 73 LYS A C 1
ATOM 576 O O . LYS A 1 73 ? 1.344 -0.545 -20.501 1.00 96.50 73 LYS A O 1
ATOM 581 N N . GLU A 1 74 ? 3.244 -1.375 -21.369 1.00 95.62 74 GLU A N 1
ATOM 582 C CA . GLU A 1 74 ? 3.289 -2.551 -20.493 1.00 95.62 74 GLU A CA 1
ATOM 583 C C . GLU A 1 74 ? 3.486 -2.136 -19.030 1.00 95.62 74 GLU A C 1
ATOM 585 O O . GLU A 1 74 ? 2.729 -2.558 -18.163 1.00 95.62 74 GLU A O 1
ATOM 590 N N . GLU A 1 75 ? 4.441 -1.244 -18.759 1.00 95.25 75 GLU A N 1
ATOM 591 C CA . GLU A 1 75 ? 4.694 -0.708 -17.417 1.00 95.25 75 GLU A CA 1
ATOM 592 C C . GLU A 1 75 ? 3.460 -0.010 -16.828 1.00 95.25 75 GLU A C 1
ATOM 594 O O . GLU A 1 75 ? 3.166 -0.191 -15.648 1.00 95.25 75 GLU A O 1
ATOM 599 N N . LEU A 1 76 ? 2.698 0.731 -17.642 1.00 96.50 76 LEU A N 1
ATOM 600 C CA . LEU A 1 76 ? 1.443 1.356 -17.219 1.00 96.50 76 LEU A CA 1
ATOM 601 C C . LEU A 1 76 ? 0.382 0.323 -16.831 1.00 96.50 76 LEU A C 1
ATOM 603 O O . LEU A 1 76 ? -0.243 0.479 -15.787 1.00 96.50 76 LEU A O 1
ATOM 607 N N . ILE A 1 77 ? 0.205 -0.740 -17.621 1.00 96.38 77 ILE A N 1
ATOM 608 C CA . ILE A 1 77 ? -0.759 -1.810 -17.313 1.00 96.38 77 ILE A CA 1
ATOM 609 C C . ILE A 1 77 ? -0.365 -2.525 -16.017 1.00 96.38 77 ILE A C 1
ATOM 611 O O . ILE A 1 77 ? -1.203 -2.720 -15.141 1.00 96.38 77 ILE A O 1
ATOM 615 N N . GLN A 1 78 ? 0.914 -2.876 -15.859 1.00 96.50 78 GLN A N 1
ATOM 616 C CA . GLN A 1 78 ? 1.405 -3.510 -14.632 1.00 96.50 78 GLN A CA 1
ATOM 617 C C . GLN A 1 78 ? 1.244 -2.585 -13.418 1.00 96.50 78 GLN A C 1
ATOM 619 O O . GLN A 1 78 ? 0.854 -3.033 -12.341 1.00 96.50 78 GLN A O 1
ATOM 624 N N . SER A 1 79 ? 1.493 -1.284 -13.591 1.00 96.25 79 SER A N 1
ATOM 625 C CA . SER A 1 79 ? 1.274 -0.287 -12.543 1.00 96.25 79 SER A CA 1
ATOM 626 C C . SER A 1 79 ? -0.203 -0.144 -12.175 1.00 96.25 79 SER A C 1
ATOM 628 O O . SER A 1 79 ? -0.502 0.078 -11.005 1.00 96.25 79 SER A O 1
ATOM 630 N N . GLU A 1 80 ? -1.116 -0.234 -13.141 1.00 96.88 80 GLU A N 1
ATOM 631 C CA . GLU A 1 80 ? -2.560 -0.164 -12.903 1.00 96.88 80 GLU A CA 1
ATOM 632 C C . GLU A 1 80 ? -3.056 -1.394 -12.135 1.00 96.88 80 GLU A C 1
ATOM 634 O O . GLU A 1 80 ? -3.759 -1.240 -11.138 1.00 96.88 80 GLU A O 1
ATOM 639 N N . ILE A 1 81 ? -2.613 -2.596 -12.523 1.00 96.81 81 ILE A N 1
ATOM 640 C CA . ILE A 1 81 ? -2.920 -3.846 -11.810 1.00 96.81 81 ILE A CA 1
ATOM 641 C C . ILE A 1 81 ? -2.414 -3.774 -10.365 1.00 96.81 81 ILE A C 1
ATOM 643 O O . ILE A 1 81 ? -3.181 -3.993 -9.430 1.00 96.81 81 ILE A O 1
ATOM 647 N N . ALA A 1 82 ? -1.150 -3.387 -10.166 1.00 96.38 82 ALA A N 1
ATOM 648 C CA . ALA A 1 82 ? -0.574 -3.253 -8.830 1.00 96.38 82 ALA A CA 1
ATOM 649 C C . ALA A 1 82 ? -1.298 -2.189 -7.984 1.00 96.38 82 ALA A C 1
ATOM 651 O O . ALA A 1 82 ? -1.469 -2.362 -6.777 1.00 96.38 82 ALA A O 1
ATOM 652 N N . ALA A 1 83 ? -1.742 -1.088 -8.599 1.00 96.00 83 ALA A N 1
ATOM 653 C CA . ALA A 1 83 ? -2.509 -0.054 -7.912 1.00 96.00 83 ALA A CA 1
ATOM 654 C C . ALA A 1 83 ? -3.903 -0.544 -7.4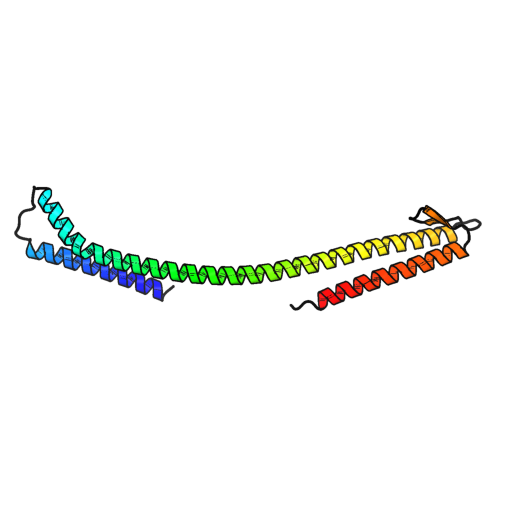93 1.00 96.00 83 ALA A C 1
ATOM 656 O O . ALA A 1 83 ? -4.362 -0.193 -6.403 1.00 96.00 83 ALA A O 1
ATOM 657 N N . ASP A 1 84 ? -4.568 -1.355 -8.319 1.00 96.00 84 ASP A N 1
ATOM 658 C CA . ASP A 1 84 ? -5.868 -1.933 -7.977 1.00 96.00 84 ASP A CA 1
ATOM 659 C C . ASP A 1 84 ? -5.748 -2.967 -6.850 1.00 96.00 84 ASP A C 1
ATOM 661 O O . ASP A 1 84 ? -6.460 -2.867 -5.848 1.00 96.00 84 ASP A O 1
ATOM 665 N N . GLU A 1 85 ? -4.771 -3.876 -6.927 1.00 95.19 85 GLU A N 1
ATOM 666 C CA . GLU A 1 85 ? -4.458 -4.818 -5.842 1.00 95.19 85 GLU A CA 1
ATOM 667 C C . GLU A 1 85 ? -4.166 -4.077 -4.527 1.00 95.19 85 GLU A C 1
ATOM 669 O O . GLU A 1 85 ? -4.745 -4.379 -3.478 1.00 95.19 85 GLU A O 1
ATOM 674 N N . GLN A 1 86 ? -3.337 -3.030 -4.581 1.00 94.56 86 GLN A N 1
ATOM 675 C CA . GLN A 1 86 ? -3.017 -2.203 -3.419 1.00 94.56 86 GLN A CA 1
ATOM 676 C C . GLN A 1 86 ? -4.252 -1.492 -2.852 1.00 94.56 86 GLN A C 1
ATOM 678 O O . GLN A 1 86 ? -4.390 -1.361 -1.631 1.00 94.56 86 GLN A O 1
ATOM 683 N N . ARG A 1 87 ? -5.164 -1.026 -3.711 1.00 95.25 87 ARG A N 1
ATOM 684 C CA . ARG A 1 87 ? -6.415 -0.387 -3.292 1.00 95.25 87 ARG A CA 1
ATOM 685 C C . ARG A 1 87 ? -7.316 -1.375 -2.560 1.00 95.25 87 ARG A C 1
ATOM 687 O O . ARG A 1 87 ? -7.847 -1.020 -1.506 1.00 95.25 87 ARG A O 1
ATOM 694 N N . GLN A 1 88 ? -7.452 -2.596 -3.070 1.00 93.44 88 GLN A N 1
ATOM 695 C CA . GLN A 1 88 ? -8.235 -3.651 -2.425 1.00 93.44 88 GLN A CA 1
ATOM 696 C C . GLN A 1 88 ? -7.653 -4.012 -1.049 1.00 93.44 88 GLN A C 1
ATOM 698 O O . GLN A 1 88 ? -8.379 -4.026 -0.051 1.00 93.44 88 GLN A O 1
ATOM 703 N N . ILE A 1 89 ? -6.329 -4.190 -0.957 1.00 93.69 89 ILE A N 1
ATOM 704 C CA . ILE A 1 89 ? -5.630 -4.442 0.315 1.00 93.69 89 ILE A CA 1
ATOM 705 C C . ILE A 1 89 ? -5.833 -3.279 1.295 1.00 93.69 89 ILE A C 1
ATOM 707 O O . ILE A 1 89 ? -6.111 -3.499 2.477 1.00 93.69 89 ILE A O 1
ATOM 711 N N . SER A 1 90 ? -5.733 -2.034 0.823 1.00 94.75 90 SER A N 1
ATOM 712 C CA . SER A 1 90 ? -5.925 -0.841 1.653 1.00 94.75 90 SER A CA 1
ATOM 713 C C . SER A 1 90 ? -7.350 -0.747 2.204 1.00 94.75 90 SER A C 1
ATOM 715 O O . SER A 1 90 ? -7.523 -0.499 3.398 1.00 94.75 90 SER A O 1
ATOM 717 N N . GLN A 1 91 ? -8.367 -1.011 1.379 1.00 94.50 91 GLN A N 1
ATOM 718 C CA . GLN A 1 91 ? -9.766 -1.040 1.813 1.00 94.50 91 GLN A CA 1
ATOM 719 C C . GLN A 1 91 ? -10.016 -2.135 2.853 1.00 94.50 91 GLN A C 1
ATOM 721 O O . GLN A 1 91 ? -10.612 -1.859 3.895 1.00 94.50 91 GLN A O 1
ATOM 726 N N . LYS A 1 92 ? -9.504 -3.351 2.620 1.00 92.88 92 LYS A N 1
ATOM 727 C CA . LYS A 1 92 ? -9.590 -4.462 3.578 1.00 92.88 92 LYS A CA 1
ATOM 728 C C . LYS A 1 92 ? -8.909 -4.115 4.904 1.00 92.88 92 LYS A C 1
ATOM 730 O O . LYS A 1 92 ? -9.479 -4.336 5.968 1.00 92.88 92 LYS A O 1
ATOM 735 N N . THR A 1 93 ? -7.725 -3.508 4.849 1.00 95.19 93 THR A N 1
ATOM 736 C CA . THR A 1 93 ? -6.980 -3.080 6.044 1.00 95.19 93 THR A CA 1
ATOM 737 C C . THR A 1 93 ? -7.744 -2.013 6.827 1.00 95.19 93 THR A C 1
ATOM 739 O O . THR A 1 93 ? -7.880 -2.123 8.043 1.00 95.19 93 THR A O 1
ATOM 742 N N . ALA A 1 94 ? -8.303 -1.009 6.144 1.00 96.56 94 ALA A N 1
ATOM 743 C CA . ALA A 1 94 ? -9.129 0.018 6.776 1.00 96.56 94 ALA A CA 1
ATOM 744 C C . ALA A 1 94 ? -10.385 -0.581 7.431 1.00 96.56 94 ALA A C 1
ATOM 746 O O . ALA A 1 94 ? -10.780 -0.154 8.516 1.00 96.56 94 ALA A O 1
ATOM 747 N N . TYR A 1 95 ? -10.982 -1.598 6.805 1.00 96.12 95 TYR A N 1
ATOM 748 C CA . TYR A 1 95 ? -12.130 -2.308 7.358 1.00 96.12 95 TYR A CA 1
ATOM 749 C C . TYR A 1 95 ? -11.784 -3.097 8.627 1.00 96.12 95 TYR A C 1
ATOM 751 O O . TYR A 1 95 ? -12.452 -2.948 9.649 1.00 96.12 95 TYR A O 1
ATOM 759 N N . ILE A 1 96 ? -10.694 -3.869 8.604 1.00 95.81 96 ILE A N 1
ATOM 760 C CA . ILE A 1 96 ? -10.194 -4.595 9.782 1.00 95.81 96 ILE A CA 1
ATOM 761 C C . ILE A 1 96 ? -9.857 -3.622 10.917 1.00 95.81 96 ILE A C 1
ATOM 763 O O . ILE A 1 96 ? -10.175 -3.887 12.079 1.00 95.81 96 ILE A O 1
ATOM 767 N N . GLN A 1 97 ? -9.258 -2.473 10.593 1.00 96.81 97 GLN A N 1
ATOM 768 C CA . GLN A 1 97 ? -8.961 -1.433 11.574 1.00 96.81 97 GLN A CA 1
ATOM 769 C C . GLN A 1 97 ? -10.243 -0.872 12.200 1.00 96.81 97 GLN A C 1
ATOM 771 O O . GLN A 1 97 ? -10.307 -0.722 13.418 1.00 96.81 97 GLN A O 1
ATOM 776 N N . LEU A 1 98 ? -11.279 -0.610 11.396 1.00 97.19 98 LEU A N 1
ATOM 777 C CA . LEU A 1 98 ? -12.583 -0.165 11.890 1.00 97.19 98 LEU A CA 1
ATOM 778 C C . LEU A 1 98 ? -13.196 -1.185 12.857 1.00 97.19 98 LEU A C 1
ATOM 780 O O . LEU A 1 98 ? -13.662 -0.797 13.930 1.00 97.19 98 LEU A O 1
ATOM 784 N N . LEU A 1 99 ? -13.196 -2.473 12.499 1.00 97.50 99 LEU A N 1
ATOM 785 C CA . LEU A 1 99 ? -13.699 -3.539 13.371 1.00 97.50 99 LEU A CA 1
ATOM 786 C C . LEU A 1 99 ? -12.888 -3.623 14.666 1.00 97.50 99 LEU A C 1
ATOM 788 O O . LEU A 1 99 ? -13.466 -3.683 15.747 1.00 97.50 99 LEU A O 1
ATOM 792 N N . SER A 1 100 ? -11.564 -3.511 14.576 1.00 96.31 100 SER A N 1
ATOM 793 C CA . SER A 1 100 ? -10.674 -3.488 15.740 1.00 96.31 100 SER A CA 1
ATOM 794 C C . SER A 1 100 ? -10.963 -2.293 16.658 1.00 96.31 100 SER A C 1
ATOM 796 O O . SER A 1 100 ? -11.053 -2.458 17.871 1.00 96.31 100 SER A O 1
ATOM 798 N N . THR A 1 101 ? -11.206 -1.100 16.104 1.00 98.19 101 THR A N 1
ATOM 799 C CA . THR A 1 101 ? -11.633 0.077 16.879 1.00 98.19 101 THR A CA 1
ATOM 800 C C . THR A 1 101 ? -12.990 -0.137 17.553 1.00 98.19 101 THR A C 1
ATOM 802 O O . THR A 1 101 ? -13.148 0.222 18.720 1.00 98.19 101 THR A O 1
ATOM 805 N N . LYS A 1 102 ? -13.964 -0.752 16.867 1.00 97.75 102 LYS A N 1
ATOM 806 C CA . LYS A 1 102 ? -15.262 -1.101 17.471 1.00 97.75 102 LYS A CA 1
ATOM 807 C C . LYS A 1 102 ? -15.104 -2.101 18.618 1.00 97.75 102 LYS A C 1
ATOM 809 O O . LYS A 1 102 ? -15.733 -1.919 19.655 1.00 97.75 102 LYS A O 1
ATOM 814 N N . ILE A 1 103 ? -14.248 -3.111 18.453 1.00 97.81 103 ILE A N 1
ATOM 815 C CA . ILE A 1 103 ? -13.922 -4.086 19.500 1.00 97.81 103 ILE A CA 1
ATOM 816 C C . ILE A 1 103 ? -13.328 -3.374 20.722 1.00 97.81 103 ILE A C 1
ATOM 818 O O . ILE A 1 103 ? -13.809 -3.581 21.835 1.00 97.81 103 ILE A O 1
ATOM 822 N N . SER A 1 104 ? -12.338 -2.495 20.532 1.00 97.75 104 SER A N 1
ATOM 823 C CA . SER A 1 104 ? -11.745 -1.715 21.627 1.00 97.75 104 SER A CA 1
ATOM 824 C C . SER A 1 104 ? -12.783 -0.863 22.360 1.00 97.75 104 SER A C 1
ATOM 826 O O . SER A 1 104 ? -12.840 -0.906 23.587 1.00 97.75 104 SER A O 1
ATOM 828 N N . ALA A 1 105 ? -13.657 -0.165 21.630 1.00 98.06 105 ALA A N 1
ATOM 829 C CA . ALA A 1 105 ? -14.731 0.626 22.229 1.00 98.06 105 ALA A CA 1
ATOM 830 C C . ALA A 1 105 ? -15.716 -0.243 23.037 1.00 98.06 105 ALA A C 1
ATOM 832 O O . ALA A 1 105 ? -16.087 0.118 24.153 1.00 98.06 105 ALA A O 1
ATOM 833 N N . SER A 1 106 ? -16.109 -1.416 22.525 1.00 97.94 106 SER A N 1
ATOM 834 C CA . SER A 1 106 ? -16.953 -2.357 23.276 1.00 97.94 106 SER A CA 1
ATOM 835 C C . SER A 1 106 ? -16.253 -2.879 24.536 1.00 97.94 106 SER A C 1
ATOM 837 O O . SER A 1 106 ? -16.895 -2.979 25.582 1.00 97.94 106 SER A O 1
ATOM 839 N N . TYR A 1 107 ? -14.942 -3.146 24.498 1.00 97.31 107 TYR A N 1
ATOM 840 C CA . TYR A 1 107 ? -14.180 -3.514 25.698 1.00 97.31 107 TYR A CA 1
ATOM 841 C C . TYR A 1 107 ? -14.149 -2.396 26.749 1.00 97.31 107 TYR A C 1
ATOM 843 O O . TYR A 1 107 ? -14.282 -2.684 27.940 1.00 97.31 107 TYR A O 1
ATOM 851 N N . GLU A 1 108 ? -14.023 -1.132 26.339 1.00 97.56 108 GLU A N 1
ATOM 852 C CA . GLU A 1 108 ? -14.102 0.016 27.253 1.00 97.56 108 GLU A CA 1
ATOM 853 C C . GLU A 1 108 ? -15.489 0.134 27.902 1.00 97.56 108 GLU A C 1
ATOM 855 O O . GLU A 1 108 ? -15.593 0.328 29.115 1.00 97.56 108 GLU A O 1
ATOM 860 N N . ILE A 1 109 ? -16.562 -0.072 27.132 1.00 97.50 109 ILE A N 1
ATOM 861 C CA . ILE A 1 109 ? -17.935 -0.104 27.660 1.00 97.50 109 ILE A CA 1
ATOM 862 C C . ILE A 1 109 ? -18.108 -1.258 28.661 1.00 97.50 109 ILE A C 1
ATOM 864 O O . ILE A 1 109 ? -18.700 -1.079 29.729 1.00 97.50 109 ILE A O 1
ATOM 868 N N . VAL A 1 110 ? -17.564 -2.442 28.365 1.00 98.12 110 VAL A N 1
ATOM 869 C CA . VAL A 1 110 ? -17.568 -3.579 29.300 1.00 98.12 110 VAL A CA 1
ATOM 870 C C . VAL A 1 110 ? -16.823 -3.229 30.588 1.00 98.12 110 VAL A C 1
ATOM 872 O O . VAL A 1 110 ? -17.310 -3.544 31.677 1.00 98.12 110 VAL A O 1
ATOM 875 N N . ALA A 1 111 ? -15.671 -2.563 30.489 1.00 97.62 111 ALA A N 1
ATOM 876 C CA . ALA A 1 111 ? -14.906 -2.120 31.650 1.00 97.62 111 ALA A CA 1
ATOM 877 C C . ALA A 1 111 ? -15.695 -1.114 32.505 1.00 97.62 111 ALA A C 1
ATOM 879 O O . ALA A 1 111 ? -15.711 -1.251 33.729 1.00 97.62 111 ALA A O 1
ATOM 880 N N . LEU A 1 112 ? -16.411 -0.175 31.877 1.00 97.12 112 LEU A N 1
ATOM 881 C CA . LEU A 1 112 ? -17.301 0.772 32.554 1.00 97.12 112 LEU A CA 1
ATOM 882 C C . LEU A 1 112 ? -18.400 0.044 33.345 1.00 97.12 112 LEU A C 1
ATOM 884 O O . LEU A 1 112 ? -18.535 0.249 34.550 1.00 97.12 112 LEU A O 1
ATOM 888 N N . TYR A 1 113 ? -19.143 -0.866 32.706 1.00 97.69 113 TYR A N 1
ATOM 889 C CA . TYR A 1 113 ? -20.197 -1.638 33.379 1.00 97.69 113 TYR A CA 1
ATOM 890 C C . TYR A 1 113 ? -19.655 -2.552 34.479 1.00 97.69 113 TYR A C 1
ATOM 892 O O . TYR A 1 113 ? -20.316 -2.766 35.498 1.00 97.69 113 TYR A O 1
ATOM 900 N N . ARG A 1 114 ? -18.447 -3.094 34.301 1.00 97.50 114 ARG A N 1
ATOM 901 C CA . ARG A 1 114 ? -17.763 -3.853 35.349 1.00 97.50 114 ARG A CA 1
ATOM 902 C C . ARG A 1 114 ? -17.433 -2.960 36.546 1.00 97.50 114 ARG A C 1
ATOM 904 O O . ARG A 1 114 ? -17.671 -3.388 37.673 1.00 97.50 114 ARG A O 1
ATOM 911 N N . GLY A 1 115 ? -16.953 -1.741 36.306 1.00 96.56 115 GLY A N 1
ATOM 912 C CA . GLY A 1 115 ? -16.716 -0.738 37.344 1.00 96.56 115 GLY A CA 1
ATOM 913 C C . GLY A 1 115 ? -17.991 -0.370 38.108 1.00 96.56 115 GLY A C 1
ATOM 914 O O . GLY A 1 115 ? -17.978 -0.351 39.336 1.00 96.56 115 GLY A O 1
ATOM 915 N N . GLU A 1 116 ? -19.116 -0.185 37.409 1.00 95.94 116 GLU A N 1
ATOM 916 C CA . GLU A 1 116 ? -20.424 0.044 38.042 1.00 95.94 116 GLU A CA 1
ATOM 917 C C . GLU A 1 116 ? -20.821 -1.130 38.951 1.00 95.94 116 GLU A C 1
ATOM 919 O O . GLU A 1 116 ? -21.192 -0.936 40.108 1.00 95.94 116 GLU A O 1
ATOM 924 N N . MET A 1 117 ? -20.688 -2.375 38.475 1.00 95.31 117 MET A N 1
ATOM 925 C CA . MET A 1 117 ? -20.986 -3.558 39.295 1.00 95.31 117 MET A CA 1
ATOM 926 C C . MET A 1 117 ? -20.098 -3.665 40.536 1.00 95.31 117 MET A C 1
ATOM 928 O O . MET A 1 117 ? -20.580 -4.082 41.592 1.00 95.31 117 MET A O 1
ATOM 932 N N . GLU A 1 118 ? -18.814 -3.332 40.418 1.00 95.00 118 GLU A N 1
ATOM 933 C CA . GLU A 1 118 ? -17.880 -3.308 41.544 1.00 95.00 118 GLU A CA 1
ATOM 934 C C . GLU A 1 118 ? -18.262 -2.214 42.548 1.00 95.00 118 GLU A C 1
ATOM 936 O O . GLU A 1 118 ? -18.351 -2.487 43.745 1.00 95.00 118 GLU A O 1
ATOM 941 N N . GLY A 1 119 ? -18.606 -1.018 42.064 1.00 93.25 119 GLY A N 1
ATOM 942 C CA . GLY A 1 119 ? -19.110 0.086 42.880 1.00 93.25 119 GLY A CA 1
ATOM 943 C C . GLY A 1 119 ? -20.352 -0.296 43.687 1.00 93.25 119 GLY A C 1
ATOM 944 O O . GLY A 1 119 ? -20.392 -0.071 44.898 1.00 93.25 119 GLY A O 1
ATOM 945 N N . VAL A 1 120 ? -21.326 -0.954 43.052 1.00 93.38 120 VAL A N 1
ATOM 946 C CA . VAL A 1 120 ? -22.526 -1.457 43.740 1.00 93.38 120 VAL A CA 1
ATOM 947 C C . VAL A 1 120 ? -22.162 -2.551 44.744 1.00 93.38 120 VAL A C 1
ATOM 949 O O . VAL A 1 120 ? -22.651 -2.549 45.867 1.00 93.38 120 VAL A O 1
ATOM 952 N N . THR A 1 121 ? -21.271 -3.477 44.377 1.00 91.25 121 THR A N 1
ATOM 953 C CA . THR A 1 121 ? -20.815 -4.547 45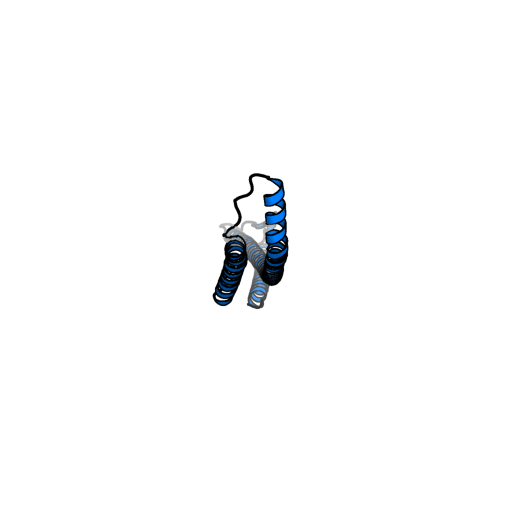.284 1.00 91.25 121 THR A CA 1
ATOM 954 C C . THR A 1 121 ? -20.185 -3.964 46.549 1.00 91.25 121 THR A C 1
ATOM 956 O O . THR A 1 121 ? -20.473 -4.423 47.652 1.00 91.25 121 THR A O 1
ATOM 959 N N . ASN A 1 122 ? -19.374 -2.919 46.402 1.00 91.38 122 ASN A N 1
ATOM 960 C CA . ASN A 1 122 ? -18.756 -2.220 47.522 1.00 91.38 122 ASN A CA 1
ATOM 961 C C . ASN A 1 122 ? -19.791 -1.480 48.383 1.00 91.38 122 ASN A C 1
ATOM 963 O O . ASN A 1 122 ? -19.679 -1.503 49.606 1.00 91.38 122 ASN A O 1
ATOM 967 N N . ALA A 1 123 ? -20.806 -0.858 47.773 1.00 90.19 123 ALA A N 1
ATOM 968 C CA . ALA A 1 123 ? -21.879 -0.165 48.490 1.00 90.19 123 ALA A CA 1
ATOM 969 C C . ALA A 1 123 ? -22.746 -1.125 49.326 1.00 90.19 123 ALA A C 1
ATOM 971 O O . ALA A 1 123 ? -23.010 -0.843 50.498 1.00 90.19 123 ALA A O 1
ATOM 972 N N . MET A 1 124 ? -23.103 -2.281 48.754 1.00 87.38 124 MET A N 1
ATOM 973 C CA . MET A 1 124 ? -23.857 -3.345 49.430 1.00 87.38 124 MET A CA 1
ATOM 974 C C . MET A 1 124 ? -23.068 -3.989 50.582 1.00 87.38 124 MET A C 1
ATOM 976 O O . MET A 1 124 ? -23.655 -4.381 51.584 1.00 87.38 124 MET A O 1
ATOM 980 N N . ASN A 1 125 ? -21.740 -4.091 50.458 1.00 88.19 125 ASN A N 1
ATOM 981 C CA . ASN A 1 125 ? -20.873 -4.712 51.467 1.00 88.19 125 ASN A CA 1
ATOM 982 C C . ASN A 1 125 ? -20.306 -3.716 52.503 1.00 88.19 125 ASN A C 1
ATOM 984 O O . ASN A 1 125 ? -19.517 -4.110 53.365 1.00 88.19 125 ASN A O 1
ATOM 988 N N . ALA A 1 126 ? -20.643 -2.425 52.416 1.00 86.25 126 ALA A N 1
ATOM 989 C CA . ALA A 1 126 ? -20.114 -1.406 53.319 1.00 86.25 126 ALA A CA 1
ATOM 990 C C . ALA A 1 126 ? -20.677 -1.565 54.750 1.00 86.25 126 ALA A C 1
ATOM 992 O O . ALA A 1 126 ? -21.870 -1.811 54.910 1.00 86.25 126 ALA A O 1
ATOM 993 N N . PRO A 1 127 ? -19.865 -1.371 55.810 1.00 77.94 127 PRO A N 1
ATOM 994 C CA . PRO A 1 127 ? -20.334 -1.489 57.191 1.00 77.94 127 PRO A CA 1
ATOM 995 C C . PRO A 1 127 ? -21.393 -0.423 57.546 1.00 77.94 127 PRO A C 1
ATOM 997 O O . PRO A 1 127 ? -21.172 0.776 57.349 1.00 77.94 127 PRO A O 1
ATOM 1000 N N . GLY A 1 128 ? -22.529 -0.876 58.093 1.00 69.75 128 GLY A N 1
ATOM 1001 C CA . GLY A 1 128 ? -23.764 -0.104 58.325 1.00 69.75 128 GLY A CA 1
ATOM 1002 C C . GLY A 1 128 ? -24.951 -0.702 57.548 1.00 69.75 128 GLY A C 1
ATOM 1003 O O . GLY A 1 128 ? -24.758 -1.655 56.803 1.00 69.75 128 GLY A O 1
ATOM 1004 N N . ASN A 1 129 ? -26.178 -0.180 57.698 1.00 60.91 129 ASN A N 1
ATOM 1005 C CA . ASN A 1 129 ? -27.247 -0.502 56.733 1.00 60.91 129 ASN A CA 1
ATOM 1006 C C . ASN A 1 129 ? -26.770 -0.022 55.352 1.00 60.91 129 ASN A C 1
ATOM 1008 O O . ASN A 1 129 ? -26.448 1.163 55.235 1.00 60.91 129 ASN A O 1
ATOM 1012 N N . GLY A 1 130 ? -26.668 -0.935 54.375 1.00 63.75 130 GLY A N 1
ATOM 1013 C CA . GLY A 1 130 ? -26.042 -0.755 53.057 1.00 63.75 130 GLY A CA 1
ATOM 1014 C C . GLY A 1 130 ? -26.155 0.663 52.496 1.00 63.75 130 GLY A C 1
ATOM 1015 O O . GLY A 1 130 ? -27.223 1.279 52.491 1.00 63.75 130 GLY A O 1
ATOM 1016 N N . ARG A 1 131 ? -25.024 1.230 52.063 1.00 77.75 131 ARG A N 1
ATOM 1017 C CA . ARG A 1 131 ? -25.012 2.611 51.568 1.00 77.75 131 ARG A CA 1
ATOM 1018 C C . ARG A 1 131 ? -25.698 2.672 50.210 1.00 77.75 131 ARG A C 1
ATOM 1020 O O . ARG A 1 131 ? -25.585 1.755 49.403 1.00 77.75 131 ARG A O 1
ATOM 1027 N N . SER A 1 132 ? -26.358 3.794 49.936 1.00 88.06 132 SER A N 1
ATOM 1028 C CA . SER A 1 132 ? -26.910 4.047 48.609 1.00 88.06 132 SER A CA 1
ATOM 1029 C C . SER A 1 132 ? -25.796 4.122 47.567 1.00 88.06 132 SER A C 1
ATOM 1031 O O . SER A 1 132 ? -24.793 4.806 47.795 1.00 88.06 132 SER A O 1
ATOM 1033 N N . TYR A 1 133 ? -26.004 3.517 46.407 1.00 92.94 133 TYR A N 1
ATOM 1034 C CA . TYR A 1 133 ? -25.116 3.647 45.258 1.00 92.94 133 TYR A CA 1
ATOM 1035 C C . TYR A 1 133 ? -25.652 4.702 44.286 1.00 92.94 133 TYR A C 1
ATOM 1037 O O . TYR A 1 133 ? -26.858 4.791 44.078 1.00 92.94 133 TYR A O 1
ATOM 1045 N N . THR A 1 134 ? -24.780 5.515 43.691 1.00 93.25 134 THR A N 1
ATOM 1046 C CA . THR A 1 134 ? -25.157 6.428 42.600 1.00 93.25 134 THR A CA 1
ATOM 1047 C C . THR A 1 134 ? -24.474 5.948 41.329 1.00 93.25 134 THR A C 1
ATOM 1049 O O . THR A 1 134 ? -23.250 5.869 41.295 1.00 93.25 134 THR A O 1
ATOM 1052 N N . SER A 1 135 ? -25.272 5.601 40.324 1.00 94.12 135 SER A N 1
ATOM 1053 C CA . SER A 1 135 ? -24.792 5.139 39.018 1.00 94.12 135 SER A CA 1
ATOM 1054 C C . SER A 1 135 ? -24.111 6.239 38.213 1.00 94.12 135 SER A C 1
ATOM 1056 O O . SER A 1 135 ? -24.311 7.429 38.469 1.00 94.12 135 SER A O 1
ATOM 1058 N N . MET A 1 136 ? -23.394 5.837 37.166 1.00 92.25 136 MET A N 1
ATOM 1059 C CA . MET A 1 136 ? -22.857 6.734 36.135 1.00 92.25 136 MET A CA 1
ATOM 1060 C C . MET A 1 136 ? -23.916 7.654 35.494 1.00 92.25 136 MET A C 1
ATOM 1062 O O . MET A 1 136 ? -23.586 8.739 35.025 1.00 92.25 136 MET A O 1
ATOM 1066 N N . GLU A 1 137 ? -25.190 7.245 35.490 1.00 90.88 137 GLU A N 1
ATOM 1067 C CA . GLU A 1 137 ? -26.322 8.023 34.961 1.00 90.88 137 GLU A CA 1
ATOM 1068 C C . GLU A 1 137 ? -26.862 9.039 35.994 1.00 90.88 137 GLU A C 1
ATOM 1070 O O . GLU A 1 137 ? -27.820 9.764 35.733 1.00 90.88 137 GLU A O 1
ATOM 1075 N N . GLY A 1 138 ? -26.264 9.102 37.188 1.00 92.25 138 GLY A N 1
ATOM 1076 C CA . GLY A 1 138 ? -26.682 9.977 38.284 1.00 92.25 138 GLY A CA 1
ATOM 1077 C C . GLY A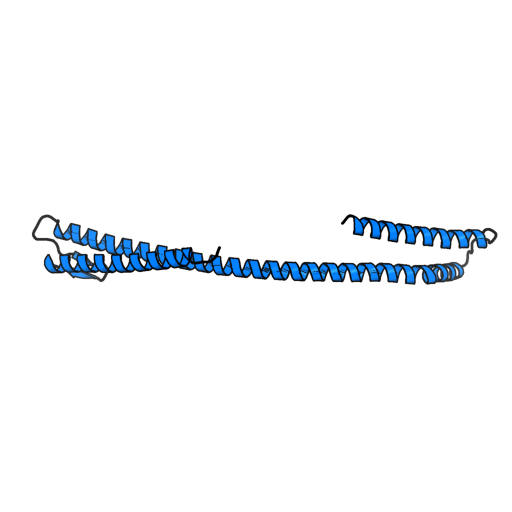 1 138 ? -27.881 9.455 39.081 1.00 92.25 138 GLY A C 1
ATOM 1078 O O . GLY A 1 138 ? -28.293 10.090 40.053 1.0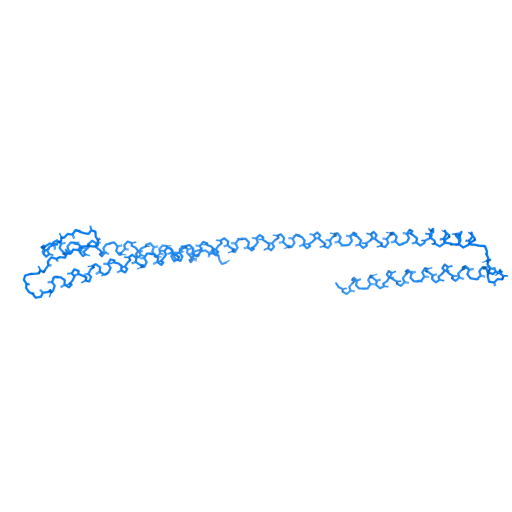0 92.25 138 GLY A O 1
ATOM 1079 N N . GLN A 1 139 ? -28.432 8.291 38.724 1.00 93.25 139 GLN A N 1
ATOM 1080 C CA . GLN A 1 139 ? -29.525 7.666 39.464 1.00 93.25 139 GLN A CA 1
ATOM 1081 C C . GLN A 1 139 ? -29.006 7.014 40.745 1.00 93.25 139 GLN A C 1
ATOM 1083 O O . GLN A 1 139 ? -28.026 6.263 40.715 1.00 93.25 139 GLN A O 1
ATOM 1088 N N . ARG A 1 140 ? -29.686 7.290 41.862 1.00 93.06 140 ARG A N 1
ATOM 1089 C CA . ARG A 1 140 ? -29.361 6.749 43.182 1.00 93.06 140 ARG A CA 1
ATOM 1090 C C . ARG A 1 140 ? -30.252 5.553 43.522 1.00 93.06 140 ARG A C 1
ATOM 1092 O O . ARG A 1 140 ? -31.467 5.641 43.396 1.00 93.06 140 ARG A O 1
ATOM 1099 N N . TYR A 1 141 ? -29.626 4.484 43.995 1.00 92.38 141 TYR A N 1
ATOM 1100 C CA . TYR A 1 141 ? -30.237 3.222 44.402 1.00 92.38 141 TYR A CA 1
ATOM 1101 C C . TYR A 1 141 ? -30.024 3.051 45.903 1.00 92.38 141 TYR A C 1
ATOM 1103 O O . TYR A 1 141 ? -28.878 3.042 46.360 1.00 92.38 141 TYR A O 1
ATOM 1111 N N . PHE A 1 142 ? -31.105 2.977 46.677 1.00 87.12 142 PHE A N 1
ATOM 1112 C CA . PHE A 1 142 ? -31.035 2.953 48.141 1.00 87.12 142 PHE A CA 1
ATOM 1113 C C . PHE A 1 142 ? -31.203 1.543 48.690 1.00 87.12 142 PHE A C 1
ATOM 1115 O O . PHE A 1 142 ? -30.457 1.153 49.583 1.00 87.12 142 PHE A O 1
ATOM 1122 N N . HIS A 1 143 ? -32.152 0.784 48.146 1.00 88.00 143 HIS A N 1
ATOM 1123 C CA . HIS A 1 143 ? -32.500 -0.535 48.660 1.00 88.00 143 HIS A CA 1
ATOM 1124 C C . HIS A 1 143 ? -31.628 -1.625 48.032 1.00 88.00 143 HIS A C 1
ATOM 1126 O O . HIS A 1 143 ? -31.291 -1.561 46.849 1.00 88.00 143 HIS A O 1
ATOM 1132 N N . ASP A 1 144 ? -31.304 -2.664 48.805 1.00 87.12 144 ASP A N 1
ATOM 1133 C CA . ASP A 1 144 ? -30.482 -3.789 48.335 1.00 87.12 144 ASP A CA 1
ATOM 1134 C C . ASP A 1 144 ? -31.084 -4.493 47.109 1.00 87.12 144 ASP A C 1
ATOM 1136 O O . ASP A 1 144 ? -30.352 -4.957 46.234 1.00 87.12 144 ASP A O 1
ATOM 1140 N N . GLU A 1 145 ? -32.415 -4.553 47.023 1.00 89.81 145 GLU A N 1
ATOM 1141 C CA . GLU A 1 145 ? -33.128 -5.125 45.879 1.00 89.81 145 GLU A CA 1
ATOM 1142 C C . GLU A 1 145 ? -32.900 -4.300 44.605 1.00 89.81 145 GLU A C 1
ATOM 1144 O O . GLU A 1 145 ? -32.465 -4.851 43.595 1.00 89.81 145 GLU A O 1
ATOM 1149 N N . GLU A 1 146 ? -33.056 -2.974 44.679 1.00 92.44 146 GLU A N 1
ATOM 1150 C CA . GLU A 1 146 ? -32.789 -2.050 43.567 1.00 92.44 146 GLU A CA 1
ATOM 1151 C C . GLU A 1 146 ? -31.321 -2.136 43.104 1.00 92.44 146 GLU A C 1
ATOM 1153 O O . GLU A 1 146 ? -31.022 -2.185 41.909 1.00 92.44 146 GLU A O 1
ATOM 1158 N N . GLN A 1 147 ? -30.385 -2.204 44.057 1.00 92.88 147 GLN A N 1
ATOM 1159 C CA . GLN A 1 147 ? -28.955 -2.364 43.779 1.00 92.88 147 GLN A CA 1
ATOM 1160 C C . GLN A 1 147 ? -28.655 -3.713 43.102 1.00 92.88 147 GLN A C 1
ATOM 1162 O O . GLN A 1 147 ? -27.867 -3.785 42.150 1.00 92.88 147 GLN A O 1
ATOM 1167 N N . ARG A 1 148 ? -29.307 -4.798 43.539 1.00 92.31 148 ARG A N 1
ATOM 1168 C CA . ARG A 1 148 ? -29.186 -6.125 42.922 1.00 92.31 148 ARG A CA 1
ATOM 1169 C C . ARG A 1 148 ? -29.747 -6.140 41.500 1.00 92.31 148 ARG A C 1
ATOM 1171 O O . ARG A 1 148 ? -29.103 -6.703 40.610 1.00 92.31 148 ARG A O 1
ATOM 1178 N N . GLU A 1 149 ? -30.899 -5.519 41.265 1.00 94.62 149 GLU A N 1
ATOM 1179 C CA . GLU A 1 149 ? -31.480 -5.380 39.927 1.00 94.62 149 GLU A CA 1
ATOM 1180 C C . GLU A 1 149 ? -30.564 -4.590 38.989 1.00 94.62 149 GLU A C 1
ATOM 1182 O O . GLU A 1 149 ? -30.324 -5.017 37.854 1.00 94.62 149 GLU A O 1
ATOM 1187 N N . TYR A 1 150 ? -29.973 -3.495 39.475 1.00 95.50 150 TYR A N 1
ATOM 1188 C CA . TYR A 1 150 ? -29.016 -2.705 38.706 1.00 95.50 150 TYR A CA 1
ATOM 1189 C C . TYR A 1 150 ? -27.764 -3.515 38.330 1.00 95.50 150 TYR A C 1
ATOM 1191 O O . TYR A 1 150 ? -27.328 -3.492 37.177 1.00 95.50 150 TYR A O 1
ATOM 1199 N N . ARG A 1 151 ? -27.223 -4.336 39.243 1.00 94.56 151 ARG A N 1
ATOM 1200 C CA . ARG A 1 151 ? -26.113 -5.257 38.917 1.00 94.56 151 ARG A CA 1
ATOM 1201 C C . ARG A 1 151 ? -26.493 -6.273 37.843 1.00 94.56 151 ARG A C 1
ATOM 1203 O O . ARG A 1 151 ? -25.708 -6.511 36.926 1.00 94.56 151 ARG A O 1
ATOM 1210 N N . LEU A 1 152 ? -27.689 -6.858 37.919 1.00 95.56 152 LEU A N 1
ATOM 1211 C CA . LEU A 1 152 ? -28.186 -7.783 36.892 1.00 95.56 152 LEU A CA 1
ATOM 1212 C C . LEU A 1 152 ? -28.389 -7.081 35.543 1.00 95.56 152 LEU A C 1
ATOM 1214 O O . LEU A 1 152 ? -28.156 -7.679 34.490 1.00 95.56 152 LEU A O 1
ATOM 1218 N N . LEU A 1 153 ? -28.802 -5.813 35.546 1.00 96.06 153 LEU A N 1
ATOM 1219 C CA . LEU A 1 153 ? -28.853 -4.986 34.344 1.00 96.06 153 LEU A CA 1
ATOM 1220 C C . LEU A 1 153 ? -27.455 -4.797 33.741 1.00 96.06 153 LEU A C 1
ATOM 1222 O O . LEU A 1 153 ? -27.290 -5.059 32.551 1.00 96.06 153 LEU A O 1
ATOM 1226 N N . MET A 1 154 ? -26.449 -4.419 34.534 1.00 97.38 154 MET A N 1
ATOM 1227 C CA . MET A 1 154 ? -25.067 -4.272 34.053 1.00 97.38 154 MET A CA 1
ATOM 1228 C C . MET A 1 154 ? -24.512 -5.585 33.491 1.00 97.38 154 MET A C 1
ATOM 1230 O O . MET A 1 154 ? -23.942 -5.590 32.402 1.00 97.38 154 MET A O 1
ATOM 1234 N N . ALA A 1 155 ? -24.752 -6.716 34.162 1.00 96.75 155 ALA A N 1
ATOM 1235 C CA . ALA A 1 155 ? -24.350 -8.032 33.666 1.00 96.75 155 ALA A CA 1
ATOM 1236 C C . ALA A 1 155 ? -24.988 -8.362 32.301 1.00 96.75 155 ALA A C 1
ATOM 1238 O O . ALA A 1 155 ? -24.315 -8.880 31.407 1.00 96.75 155 ALA A O 1
ATOM 1239 N N . ARG A 1 156 ? -26.270 -8.016 32.101 1.00 98.00 156 ARG A N 1
ATOM 1240 C CA . ARG A 1 156 ? -26.943 -8.149 30.797 1.00 98.00 156 ARG A CA 1
ATOM 1241 C C . ARG A 1 156 ? -26.326 -7.238 29.735 1.00 98.00 156 ARG A C 1
ATOM 1243 O O . ARG A 1 156 ? -26.101 -7.708 28.622 1.00 98.00 156 ARG A O 1
ATOM 1250 N N . LYS A 1 157 ? -26.023 -5.977 30.069 1.00 97.56 157 LYS A N 1
ATOM 1251 C CA . LYS A 1 157 ? -25.368 -5.035 29.144 1.00 97.56 157 LYS A CA 1
ATOM 1252 C C . LYS A 1 157 ? -23.969 -5.528 28.737 1.00 97.56 157 LYS A C 1
ATOM 1254 O O . LYS A 1 157 ? -23.652 -5.520 27.554 1.00 97.56 157 LYS A O 1
ATOM 1259 N N . ILE A 1 158 ? -23.179 -6.061 29.674 1.00 98.00 158 ILE A N 1
ATOM 1260 C CA . ILE A 1 158 ? -21.870 -6.678 29.382 1.00 98.00 158 ILE A CA 1
ATOM 1261 C C . ILE A 1 158 ? -22.016 -7.860 28.435 1.00 98.00 158 ILE A C 1
ATOM 1263 O O . ILE A 1 158 ? -21.305 -7.932 27.440 1.00 98.00 158 ILE A O 1
ATOM 1267 N N . LYS A 1 159 ? -22.950 -8.778 28.712 1.00 98.00 159 LYS A N 1
ATOM 1268 C CA . LYS A 1 159 ? -23.188 -9.929 27.834 1.00 98.00 159 LYS A CA 1
ATOM 1269 C C . LYS A 1 159 ? -23.534 -9.489 26.407 1.00 98.00 159 LYS A C 1
ATOM 1271 O O . LYS A 1 159 ? -23.086 -10.125 25.460 1.00 98.00 159 LYS A O 1
ATOM 1276 N N . ALA A 1 160 ? -24.309 -8.416 26.255 1.00 98.00 160 ALA A N 1
ATOM 1277 C CA . ALA A 1 160 ? -24.639 -7.864 24.946 1.00 98.00 160 ALA A CA 1
ATOM 1278 C C . ALA A 1 160 ? -23.406 -7.293 24.21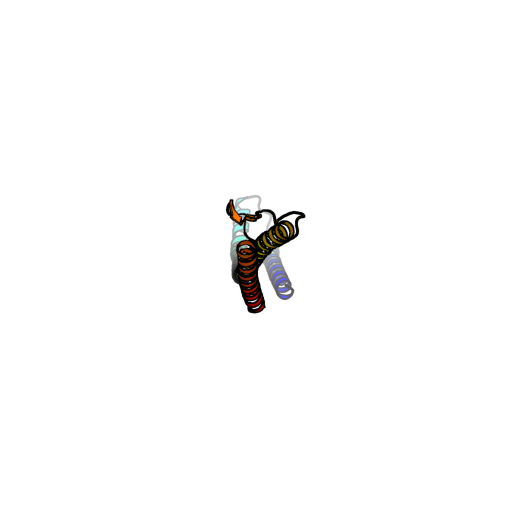9 1.00 98.00 160 ALA A C 1
ATOM 1280 O O . ALA A 1 160 ? -23.232 -7.566 23.036 1.00 98.00 160 ALA A O 1
ATOM 1281 N N . GLU A 1 161 ? -22.534 -6.553 24.911 1.00 97.75 161 GLU A N 1
ATOM 1282 C CA . GLU A 1 161 ? -21.287 -6.040 24.318 1.00 97.75 161 GLU A CA 1
ATOM 1283 C C . GLU A 1 161 ? -20.299 -7.155 23.957 1.00 97.75 161 GLU A C 1
ATOM 1285 O O . GLU A 1 161 ? -19.698 -7.108 22.887 1.00 97.75 161 GLU A O 1
ATOM 1290 N N . LEU A 1 162 ? -20.179 -8.194 24.789 1.00 97.75 162 LEU A N 1
ATOM 1291 C CA . LEU A 1 162 ? -19.369 -9.373 24.463 1.00 97.75 162 LEU A CA 1
ATOM 1292 C C . LEU A 1 162 ? -19.885 -10.081 23.202 1.00 97.75 162 LEU A C 1
ATOM 1294 O O . LEU A 1 162 ? -19.085 -10.462 22.357 1.00 97.75 162 LEU A O 1
ATOM 1298 N N . GLY A 1 163 ? -21.208 -10.175 23.027 1.00 97.81 163 GLY A N 1
ATOM 1299 C CA . GLY A 1 163 ? -21.797 -10.710 21.796 1.00 97.81 163 GLY A CA 1
ATOM 1300 C C . GLY A 1 163 ? -21.416 -9.905 20.549 1.00 97.81 163 GLY A C 1
ATOM 1301 O O . GLY A 1 163 ? -21.075 -10.491 19.529 1.00 97.81 163 GLY A O 1
ATOM 1302 N N . LYS A 1 164 ? -21.389 -8.567 20.637 1.00 97.44 164 LYS A N 1
ATOM 1303 C CA . LYS A 1 164 ? -20.922 -7.717 19.526 1.00 97.44 164 LYS A CA 1
ATOM 1304 C C . LYS A 1 164 ? -19.451 -7.963 19.199 1.00 97.44 164 LYS A C 1
ATOM 1306 O O . LYS A 1 164 ? -19.094 -8.000 18.028 1.00 97.44 164 LYS A O 1
ATOM 1311 N N . ILE A 1 165 ? -18.606 -8.119 20.221 1.00 97.69 165 ILE A N 1
ATOM 1312 C CA . ILE A 1 165 ? -17.181 -8.428 20.036 1.00 97.69 165 ILE A CA 1
ATOM 1313 C C . ILE A 1 165 ? -17.023 -9.765 19.308 1.00 97.69 165 ILE A C 1
ATOM 1315 O O . ILE A 1 165 ? -16.286 -9.822 18.327 1.00 97.69 165 ILE A O 1
ATOM 1319 N N . ASP A 1 166 ? -17.748 -10.802 19.733 1.00 97.81 166 ASP A N 1
ATOM 1320 C CA . ASP A 1 166 ? -17.732 -12.110 19.070 1.00 97.81 166 ASP A CA 1
ATOM 1321 C C . ASP A 1 166 ? -18.158 -12.006 17.598 1.00 97.81 166 ASP A C 1
ATOM 1323 O O . ASP A 1 166 ? -17.560 -12.645 16.732 1.00 97.81 166 ASP A O 1
ATOM 1327 N N . ASP A 1 167 ? -19.169 -11.190 17.294 1.00 97.88 167 ASP A N 1
ATOM 1328 C CA . ASP A 1 167 ? -19.631 -10.976 15.921 1.00 97.88 167 ASP A CA 1
ATOM 1329 C C . ASP A 1 167 ? -18.586 -10.237 15.069 1.00 97.88 167 ASP A C 1
ATOM 1331 O O . ASP A 1 167 ? -18.315 -10.656 13.943 1.00 97.88 167 ASP A O 1
ATOM 1335 N N . TYR A 1 168 ? -17.928 -9.203 15.607 1.00 97.19 168 TYR A N 1
ATOM 1336 C CA . TYR A 1 168 ? -16.835 -8.514 14.910 1.00 97.19 168 TYR A CA 1
ATOM 1337 C C . TYR A 1 168 ? -15.625 -9.425 14.673 1.00 97.19 168 TYR A C 1
ATOM 1339 O O . TYR A 1 168 ? -14.998 -9.348 13.618 1.00 97.19 168 TYR A O 1
ATOM 1347 N N . LEU A 1 169 ? -15.293 -10.299 15.629 1.00 95.81 169 LEU A N 1
ATOM 1348 C CA . LEU A 1 169 ? -14.204 -11.266 15.482 1.00 95.81 169 LEU A CA 1
ATOM 1349 C C . LEU A 1 169 ? -14.507 -12.290 14.384 1.00 95.81 169 LEU A C 1
ATOM 1351 O O . LEU A 1 169 ? -13.669 -12.501 13.510 1.00 95.81 169 LEU A O 1
ATOM 1355 N N . LYS A 1 170 ? -15.722 -12.854 14.364 1.00 96.00 170 LYS A N 1
ATOM 1356 C CA . LYS A 1 170 ? -16.164 -13.750 13.280 1.00 96.00 170 LYS A CA 1
ATOM 1357 C C . LYS A 1 170 ? -16.110 -13.067 11.923 1.00 96.00 170 LYS A C 1
ATOM 1359 O O . LYS A 1 170 ? -15.739 -13.693 10.935 1.00 96.00 170 LYS A O 1
ATOM 1364 N N . GLU A 1 171 ? -16.486 -11.793 11.863 1.00 95.38 171 GLU A N 1
ATOM 1365 C CA . GLU A 1 171 ? -16.429 -11.031 10.624 1.00 95.38 171 GLU A CA 1
ATOM 1366 C C . GLU A 1 171 ? -14.986 -10.890 10.121 1.00 95.38 171 GLU A C 1
ATOM 1368 O O . GLU A 1 171 ? -14.735 -11.173 8.951 1.00 95.38 171 GLU A O 1
ATOM 1373 N N . ILE A 1 172 ? -14.029 -10.569 11.000 1.00 92.94 172 ILE A N 1
ATOM 1374 C CA . ILE A 1 172 ? -12.595 -10.536 10.660 1.00 92.94 172 ILE A CA 1
ATOM 1375 C C . ILE A 1 172 ? -12.111 -11.907 10.168 1.00 92.94 172 ILE A C 1
ATOM 1377 O O . ILE A 1 172 ? -11.444 -11.974 9.138 1.00 92.94 172 ILE A O 1
ATOM 1381 N N . GLU A 1 173 ? -12.454 -12.991 10.868 1.00 92.31 173 GLU A N 1
ATOM 1382 C CA . GLU A 1 173 ? -12.066 -14.363 10.499 1.00 92.31 173 GLU A CA 1
ATOM 1383 C C . GLU A 1 173 ? -12.675 -14.821 9.166 1.00 92.31 173 GLU A C 1
ATOM 1385 O O . GLU A 1 173 ? -12.088 -15.641 8.462 1.00 92.31 173 GLU A O 1
ATOM 1390 N N . SER A 1 174 ? -13.844 -14.286 8.805 1.00 92.31 174 SER A N 1
ATOM 1391 C CA . SER A 1 174 ? -14.524 -14.598 7.546 1.00 92.31 174 SER A CA 1
ATOM 1392 C C . SER A 1 174 ? -13.951 -13.863 6.332 1.00 92.31 174 SER A C 1
ATOM 1394 O O . SER A 1 174 ? -14.284 -14.216 5.197 1.00 92.31 174 SER A O 1
ATOM 1396 N N . LEU A 1 175 ? -13.103 -12.845 6.540 1.00 88.00 175 LEU A N 1
ATOM 1397 C CA . LEU A 1 175 ? -12.506 -12.106 5.434 1.00 88.00 175 LEU A CA 1
ATOM 1398 C C . LEU A 1 175 ? -11.544 -13.027 4.664 1.00 88.00 175 LEU A C 1
ATOM 1400 O O . LEU A 1 175 ? -10.632 -13.600 5.261 1.00 88.00 175 LEU A O 1
ATOM 1404 N N . PRO A 1 176 ? -11.705 -13.155 3.335 1.00 75.50 176 PRO A N 1
ATOM 1405 C CA . PRO A 1 176 ? -10.837 -14.003 2.522 1.00 75.50 176 PRO A CA 1
ATOM 1406 C C . PRO A 1 176 ? -9.394 -13.518 2.636 1.00 75.50 176 PRO A C 1
ATOM 1408 O O . PRO A 1 176 ? -9.192 -12.306 2.631 1.00 75.50 176 PRO A O 1
ATOM 1411 N N . ASN A 1 177 ? -8.422 -14.434 2.747 1.00 60.88 177 ASN A N 1
ATOM 1412 C CA . ASN A 1 177 ? -6.985 -14.113 2.826 1.00 60.88 177 ASN A CA 1
ATOM 1413 C C . ASN A 1 177 ? -6.533 -13.186 1.697 1.00 60.88 177 ASN A C 1
ATOM 1415 O O . ASN A 1 177 ? -6.785 -13.531 0.524 1.00 60.88 177 ASN A O 1
#

Organism: NCBI:txid83655

Sequence (177 aa):
MKREKSVITFLMSAFAFCLVIIIGSYILNFRSSPISNNPSDWGVLGDYFGGILNPLISLITLFFLIKTYLSQKEELIQSEIAADEQRQISQKTAYIQLLSTKISASYEIVALYRGEMEGVTNAMNAPGNGRSYTSMEGQRYFHDEEQREYRLLMARKIKAELGKIDDYLKEIESLPN